Protein AF-A0A1G2YM37-F1 (afdb_monomer_lite)

Foldseek 3Di:
DDPDLVVVLVVVLVVVVVLCVVVVHQLLQKEKEKEADPVVVVVVCVVQVFPRKDKDKAQFPVSLVVSNVCSCVPRVHHYDDYPDPPDRGIMMMMMTGGDDPPPD

pLDDT: mean 76.23, std 13.86, range [38.41, 89.62]

Sequence (104 aa):
MTQNTSNDELQIIDTIKNYIQERGGDYSSWSIGICQDIPDIVSVLYNANNKHWVYYKIPSLNIAKKVLNQCVNQLGMNTNHSAPCQDEGPCNVYAYRRMDANTC

Radius of gyration: 13.54 Å; chains: 1; bounding box: 38×28×38 Å

Secondary structure (DSSP, 8-state):
---SHHHHHHHHHHHHHHHHHHTT--GGGEEEEEES-HHHHHHHHHHTT-S-EEEEEES-HHHHHHHHHHHHHHH-PEE--PPP--SSS-EEEEEEEPPPTT--

Structure (mmCIF, N/CA/C/O backbone):
data_AF-A0A1G2YM37-F1
#
_entry.id   AF-A0A1G2YM37-F1
#
loop_
_atom_site.group_PDB
_atom_site.id
_atom_site.type_symbol
_atom_site.label_atom_id
_atom_site.label_alt_id
_atom_site.label_comp_id
_atom_site.label_asym_id
_atom_site.label_entity_id
_atom_site.label_seq_id
_atom_site.pdbx_PDB_ins_code
_atom_site.Cartn_x
_atom_site.Cartn_y
_atom_site.Cartn_z
_atom_site.occupancy
_atom_site.B_iso_or_equiv
_atom_site.auth_seq_id
_atom_site.auth_comp_id
_atom_site.auth_asym_id
_atom_site.auth_atom_id
_atom_site.pdbx_PDB_model_num
ATOM 1 N N . MET A 1 1 ? -20.705 -1.119 21.003 1.00 39.56 1 MET A N 1
ATOM 2 C CA . MET A 1 1 ? -20.905 -1.212 19.541 1.00 39.56 1 MET A CA 1
ATOM 3 C C . MET A 1 1 ? -19.524 -1.352 18.924 1.00 39.56 1 MET A C 1
ATOM 5 O O . MET A 1 1 ? -18.797 -0.372 18.901 1.00 39.56 1 MET A O 1
ATOM 9 N N . THR A 1 2 ? -19.104 -2.562 18.549 1.00 44.19 2 THR A N 1
ATOM 10 C CA . THR A 1 2 ? -17.688 -2.831 18.224 1.00 44.19 2 THR A CA 1
ATOM 11 C C . THR A 1 2 ? -17.588 -3.888 17.122 1.00 44.19 2 THR A C 1
ATOM 13 O O . THR A 1 2 ? -17.107 -4.984 17.368 1.00 44.19 2 THR A O 1
ATOM 16 N N . GLN A 1 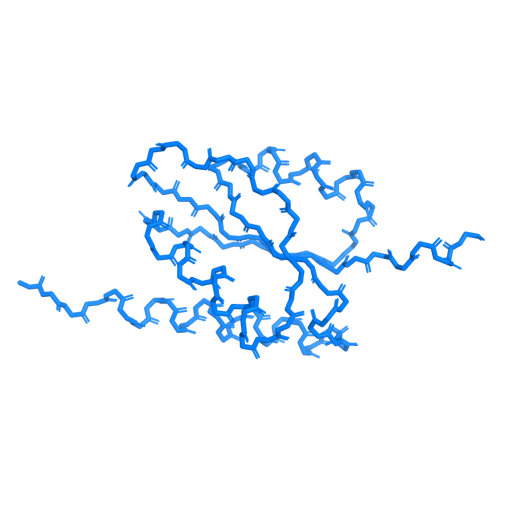3 ? -18.128 -3.615 15.926 1.00 41.94 3 GLN A N 1
ATOM 17 C CA . GLN A 1 3 ? -18.133 -4.611 14.834 1.00 41.94 3 GLN A CA 1
ATOM 18 C C . GLN A 1 3 ? -17.945 -4.084 13.395 1.00 41.94 3 GLN A C 1
ATOM 20 O O . GLN A 1 3 ? -18.117 -4.866 12.471 1.00 41.94 3 GLN A O 1
ATOM 25 N N . ASN A 1 4 ? -17.516 -2.836 13.156 1.00 51.72 4 ASN A N 1
ATOM 26 C CA . ASN A 1 4 ? -17.355 -2.350 11.766 1.00 51.72 4 ASN A CA 1
ATOM 27 C C . ASN A 1 4 ? -15.913 -2.200 11.257 1.00 51.72 4 ASN A C 1
ATOM 29 O O . ASN A 1 4 ? -15.716 -2.069 10.058 1.00 51.72 4 ASN A O 1
ATOM 33 N N . THR A 1 5 ? -14.887 -2.280 12.104 1.00 51.75 5 THR A N 1
ATOM 34 C CA . THR A 1 5 ? -13.505 -1.995 11.673 1.00 51.75 5 THR A CA 1
ATOM 35 C C . THR A 1 5 ? -12.838 -3.109 10.863 1.00 51.75 5 THR A C 1
ATOM 37 O O . THR A 1 5 ? -11.880 -2.838 10.146 1.00 51.75 5 THR A O 1
ATOM 40 N N . SER A 1 6 ? -13.321 -4.351 10.947 1.00 57.84 6 SER A N 1
ATOM 41 C CA . SER A 1 6 ? -12.726 -5.490 10.229 1.00 57.84 6 SER A CA 1
ATOM 42 C C . SER A 1 6 ? -13.097 -5.543 8.744 1.00 57.84 6 SER A C 1
ATOM 44 O O . SER A 1 6 ? -12.301 -6.023 7.942 1.00 57.84 6 SER A O 1
ATOM 46 N N . ASN A 1 7 ? -14.278 -5.043 8.367 1.00 67.81 7 ASN A N 1
ATOM 47 C CA . ASN A 1 7 ? -14.730 -5.076 6.974 1.00 67.81 7 ASN A CA 1
ATOM 48 C C . ASN A 1 7 ? -14.032 -4.012 6.126 1.00 67.81 7 ASN A C 1
ATOM 50 O O . ASN A 1 7 ? -13.621 -4.311 5.008 1.00 67.81 7 ASN A O 1
ATOM 54 N N . ASP A 1 8 ? -13.840 -2.811 6.675 1.00 70.31 8 ASP A N 1
ATOM 55 C CA . ASP A 1 8 ? -13.178 -1.712 5.966 1.00 70.31 8 ASP A CA 1
ATOM 56 C C . ASP A 1 8 ? -11.725 -2.073 5.612 1.00 70.31 8 ASP A C 1
ATOM 58 O O . ASP A 1 8 ? -11.259 -1.815 4.506 1.00 70.31 8 ASP A O 1
ATOM 62 N N . GLU A 1 9 ? -11.016 -2.735 6.532 1.00 77.50 9 GLU A N 1
ATOM 63 C CA . GLU A 1 9 ? -9.627 -3.163 6.337 1.00 77.50 9 GLU A CA 1
ATOM 64 C C . GLU A 1 9 ? -9.489 -4.177 5.191 1.00 77.50 9 GLU A C 1
ATOM 66 O O . GLU A 1 9 ? -8.661 -3.999 4.295 1.00 77.50 9 GLU A O 1
ATOM 71 N N . LEU A 1 10 ? -10.334 -5.214 5.189 1.00 80.25 10 LEU A N 1
ATOM 72 C CA . LEU A 1 10 ? -10.341 -6.246 4.151 1.00 80.25 10 LEU A CA 1
ATOM 73 C C . LEU A 1 10 ? -10.739 -5.673 2.788 1.00 80.25 10 LEU A C 1
ATOM 75 O O . LEU A 1 10 ? -10.099 -5.984 1.786 1.00 80.25 10 LEU A O 1
ATOM 79 N N . GLN A 1 11 ? -11.737 -4.785 2.750 1.00 83.50 11 GLN A N 1
ATOM 80 C CA . GLN A 1 11 ? -12.156 -4.123 1.515 1.00 83.50 11 GLN A CA 1
ATOM 81 C C . GLN A 1 11 ? -11.033 -3.284 0.901 1.00 83.50 11 GLN A C 1
ATOM 83 O O . GLN A 1 11 ? -10.837 -3.317 -0.315 1.00 83.50 11 GLN A O 1
ATOM 88 N N . ILE A 1 12 ? -10.263 -2.559 1.716 1.00 83.88 12 ILE A N 1
ATOM 89 C CA . ILE A 1 12 ? -9.128 -1.768 1.224 1.00 83.88 12 ILE A CA 1
ATOM 90 C C . ILE A 1 12 ? -8.051 -2.687 0.644 1.00 83.88 12 ILE A C 1
ATOM 92 O O . ILE A 1 12 ? -7.560 -2.432 -0.456 1.00 83.88 12 ILE A O 1
ATOM 96 N N . ILE A 1 13 ? -7.712 -3.770 1.345 1.00 86.50 13 ILE A N 1
ATOM 97 C CA . ILE A 1 13 ? -6.712 -4.740 0.882 1.00 86.50 13 ILE A CA 1
ATOM 98 C C . ILE A 1 13 ? -7.144 -5.380 -0.437 1.00 86.50 13 ILE A C 1
ATOM 100 O O . ILE A 1 13 ? -6.345 -5.440 -1.370 1.00 86.50 13 ILE A O 1
ATOM 104 N N . ASP A 1 14 ? -8.399 -5.812 -0.554 1.00 88.62 14 ASP A N 1
ATOM 105 C CA . ASP A 1 14 ? -8.903 -6.399 -1.796 1.00 88.62 14 ASP A CA 1
ATOM 106 C C . ASP A 1 14 ? -8.955 -5.380 -2.936 1.00 88.62 14 ASP A C 1
ATOM 108 O O . ASP A 1 14 ? -8.624 -5.717 -4.071 1.00 88.62 14 ASP A O 1
ATOM 112 N N . THR A 1 15 ? -9.262 -4.113 -2.650 1.00 86.81 15 THR A N 1
ATOM 113 C CA . THR A 1 15 ? -9.214 -3.065 -3.679 1.00 86.81 15 THR A CA 1
ATOM 114 C C . THR A 1 15 ? -7.778 -2.819 -4.157 1.00 86.81 15 THR A C 1
ATOM 116 O O . THR A 1 15 ? -7.547 -2.721 -5.363 1.00 86.81 15 THR A O 1
ATOM 119 N N . ILE A 1 16 ? -6.798 -2.788 -3.244 1.00 86.62 16 ILE A N 1
ATOM 120 C CA . ILE A 1 16 ? -5.370 -2.692 -3.590 1.00 86.62 16 ILE A CA 1
ATOM 121 C C . ILE A 1 16 ? -4.947 -3.900 -4.435 1.00 86.62 16 ILE A C 1
ATOM 123 O O . ILE A 1 16 ? -4.282 -3.730 -5.457 1.00 86.62 16 ILE A O 1
ATOM 127 N N . LYS A 1 17 ? -5.360 -5.113 -4.047 1.00 88.94 17 LYS A N 1
ATOM 128 C CA . LYS A 1 17 ? -5.055 -6.344 -4.787 1.00 88.94 17 LYS A CA 1
ATOM 129 C C . LYS A 1 17 ? -5.611 -6.303 -6.202 1.00 88.94 17 LYS A C 1
ATOM 131 O O . LYS A 1 17 ? -4.849 -6.493 -7.147 1.00 88.94 17 LYS A O 1
ATOM 136 N N . ASN A 1 18 ? -6.893 -5.980 -6.349 1.00 89.25 18 ASN A N 1
ATOM 137 C CA . ASN A 1 18 ? -7.541 -5.879 -7.653 1.00 89.25 18 ASN A CA 1
ATOM 138 C C . ASN A 1 18 ? -6.838 -4.839 -8.535 1.00 89.25 18 ASN A C 1
ATOM 140 O O . ASN A 1 18 ? -6.486 -5.142 -9.670 1.00 89.25 18 ASN A O 1
ATOM 144 N N . TYR A 1 19 ? -6.528 -3.657 -7.990 1.00 88.38 19 TYR A N 1
ATOM 145 C CA . TYR A 1 19 ? -5.824 -2.606 -8.728 1.00 88.38 19 TYR A CA 1
ATOM 146 C C . TYR A 1 19 ? -4.442 -3.049 -9.238 1.00 88.38 19 TYR A C 1
ATOM 148 O O . TYR A 1 19 ? -4.055 -2.737 -10.367 1.00 88.38 19 TYR A O 1
ATOM 156 N N . ILE A 1 20 ? -3.682 -3.775 -8.413 1.00 86.88 20 ILE A N 1
ATOM 157 C CA . ILE A 1 20 ? -2.360 -4.299 -8.781 1.00 86.88 20 ILE A CA 1
ATOM 158 C C . ILE A 1 20 ? -2.482 -5.382 -9.860 1.00 86.88 20 ILE A C 1
ATOM 160 O O . ILE A 1 20 ? -1.744 -5.355 -10.850 1.00 86.88 20 ILE A O 1
ATOM 164 N N . GLN A 1 21 ? -3.433 -6.302 -9.691 1.00 86.50 21 GLN A N 1
ATOM 165 C CA . GLN A 1 21 ? -3.668 -7.414 -10.611 1.00 86.50 21 GLN A CA 1
ATOM 166 C C . GLN A 1 21 ? -4.155 -6.941 -11.985 1.00 86.50 21 GLN A C 1
ATOM 168 O O . GLN A 1 21 ? -3.621 -7.384 -13.002 1.00 86.50 21 GLN A O 1
ATOM 173 N N . GLU A 1 22 ? -5.087 -5.985 -12.038 1.00 86.62 22 GLU A N 1
ATOM 174 C CA . GLU A 1 22 ? -5.567 -5.372 -13.288 1.00 86.62 22 GLU A CA 1
ATOM 175 C C . GLU A 1 22 ? -4.444 -4.702 -14.089 1.00 86.62 22 GLU A C 1
ATOM 177 O O . GLU A 1 22 ? -4.522 -4.580 -15.311 1.00 86.62 22 GLU A O 1
ATOM 182 N N . ARG A 1 23 ? -3.370 -4.280 -13.414 1.00 82.56 23 ARG A N 1
ATOM 183 C CA . ARG A 1 23 ? -2.213 -3.619 -14.032 1.00 82.56 23 ARG A CA 1
ATOM 184 C C . ARG A 1 23 ? -1.033 -4.558 -14.284 1.00 82.56 23 ARG A C 1
ATOM 186 O O . ARG A 1 23 ? 0.072 -4.084 -14.565 1.00 82.56 23 ARG A O 1
ATOM 193 N N . GLY A 1 24 ? -1.266 -5.871 -14.207 1.00 69.00 24 GLY A N 1
ATOM 194 C CA . GLY A 1 24 ? -0.292 -6.905 -14.559 1.00 69.00 24 GLY A CA 1
ATOM 195 C C . GLY A 1 24 ? 0.983 -6.847 -13.718 1.00 69.00 24 GLY A C 1
ATOM 196 O O . GLY A 1 24 ? 2.075 -7.067 -14.239 1.00 69.00 24 GLY A O 1
ATOM 197 N N . GLY A 1 25 ? 0.868 -6.450 -12.449 1.00 69.31 25 GLY A N 1
ATOM 198 C CA . GLY A 1 25 ? 2.008 -6.324 -11.549 1.00 69.31 25 GLY A CA 1
ATOM 199 C C . GLY A 1 25 ? 2.145 -7.516 -10.610 1.00 69.31 25 GLY A C 1
ATOM 200 O O . GLY A 1 25 ? 1.172 -7.914 -9.978 1.00 69.31 25 GLY A O 1
ATOM 201 N N . ASP A 1 26 ? 3.366 -8.027 -10.464 1.00 85.56 26 ASP A N 1
ATOM 202 C CA . ASP A 1 26 ? 3.736 -8.816 -9.289 1.00 85.56 26 ASP A CA 1
ATOM 203 C C . ASP A 1 26 ? 3.772 -7.884 -8.071 1.00 85.56 26 ASP A C 1
ATOM 205 O O . ASP A 1 26 ? 4.355 -6.803 -8.152 1.00 85.56 26 ASP A O 1
ATOM 209 N N . TYR A 1 27 ? 3.166 -8.281 -6.951 1.00 86.38 27 TYR A N 1
ATOM 210 C CA . TYR A 1 27 ? 3.132 -7.500 -5.712 1.00 86.38 27 TYR A CA 1
ATOM 211 C C . TYR A 1 27 ? 4.535 -7.088 -5.242 1.00 86.38 27 TYR A C 1
ATOM 213 O O . TYR A 1 27 ? 4.704 -5.994 -4.701 1.00 86.38 27 TYR A O 1
ATOM 221 N N . SER A 1 28 ? 5.553 -7.908 -5.519 1.00 86.38 28 SER A N 1
ATOM 222 C CA . SER A 1 28 ? 6.953 -7.607 -5.199 1.00 86.38 28 SER A CA 1
ATOM 223 C C . SER A 1 28 ? 7.486 -6.358 -5.923 1.00 86.38 28 SER A C 1
ATOM 225 O O . SER A 1 28 ? 8.336 -5.637 -5.393 1.00 86.38 28 SER A O 1
ATOM 227 N N . SER A 1 29 ? 6.950 -6.027 -7.101 1.00 86.06 29 SER A N 1
ATOM 228 C CA . SER A 1 29 ? 7.290 -4.820 -7.865 1.00 86.06 29 SER A CA 1
ATOM 229 C C . SER A 1 29 ? 6.587 -3.565 -7.343 1.00 86.06 29 SER A C 1
ATOM 231 O O . SER A 1 29 ? 6.809 -2.476 -7.871 1.00 86.06 29 SER A O 1
ATOM 233 N N . TRP A 1 30 ? 5.744 -3.678 -6.316 1.00 87.38 30 TRP A N 1
ATOM 234 C CA . TRP A 1 30 ? 5.016 -2.551 -5.748 1.00 87.38 30 TRP A CA 1
ATOM 235 C C . TRP A 1 30 ? 5.566 -2.145 -4.392 1.00 87.38 30 TRP A C 1
ATOM 237 O O . TRP A 1 30 ? 6.049 -2.958 -3.598 1.00 87.38 30 TRP A O 1
ATOM 247 N N . SER A 1 31 ? 5.451 -0.850 -4.135 1.00 87.06 31 SER A N 1
ATOM 248 C CA . SER A 1 31 ? 5.647 -0.265 -2.827 1.00 87.06 31 SER A CA 1
ATOM 249 C C . SER A 1 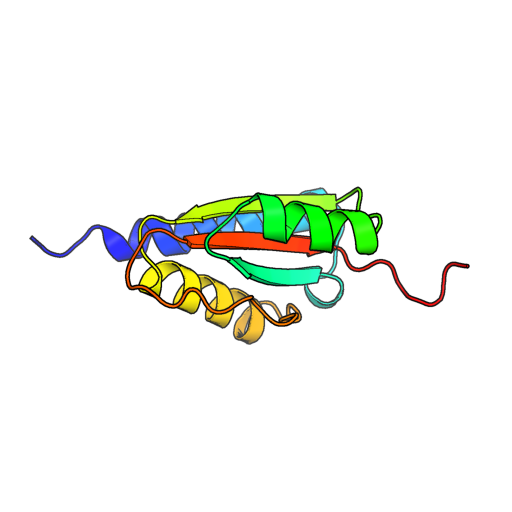31 ? 4.324 0.172 -2.230 1.00 87.06 31 SER A C 1
ATOM 251 O O . SER A 1 31 ? 3.434 0.628 -2.947 1.00 87.06 31 SER A O 1
ATOM 253 N N . ILE A 1 32 ? 4.216 0.051 -0.913 1.00 87.50 32 ILE A N 1
ATOM 254 C CA . ILE A 1 32 ? 3.092 0.531 -0.119 1.00 87.50 32 ILE A CA 1
ATOM 255 C C . ILE A 1 32 ? 3.604 1.407 1.023 1.00 87.50 32 ILE A C 1
ATOM 257 O O . ILE A 1 32 ? 4.685 1.171 1.564 1.00 87.50 32 ILE A O 1
ATOM 261 N N . GLY A 1 33 ? 2.833 2.427 1.379 1.00 88.12 33 GLY A N 1
ATOM 262 C CA . GLY A 1 33 ? 3.131 3.318 2.487 1.00 88.12 33 GLY A CA 1
ATOM 263 C C . GLY A 1 33 ? 1.869 3.906 3.103 1.00 88.12 33 GLY A C 1
ATOM 264 O O . GLY A 1 33 ? 0.765 3.777 2.570 1.00 88.12 33 GLY A O 1
ATOM 265 N N . ILE A 1 34 ? 2.058 4.562 4.245 1.00 87.31 34 ILE A N 1
ATOM 266 C CA . ILE A 1 34 ? 1.045 5.381 4.911 1.00 87.31 34 ILE A CA 1
ATOM 267 C C . ILE A 1 34 ? 1.503 6.839 4.948 1.00 87.31 34 ILE A C 1
ATOM 269 O O . ILE A 1 34 ? 2.703 7.103 5.027 1.00 87.31 34 ILE A O 1
ATOM 273 N N . CYS A 1 35 ? 0.572 7.781 4.884 1.00 83.50 35 CYS A N 1
ATOM 274 C CA . CYS A 1 35 ? 0.855 9.200 5.098 1.00 83.50 35 CYS A CA 1
ATOM 275 C C . CYS A 1 35 ? -0.362 9.913 5.689 1.00 83.50 35 CYS A C 1
ATOM 277 O O . CYS A 1 35 ? -1.489 9.438 5.562 1.00 83.50 35 CYS A O 1
ATOM 279 N N . GLN A 1 36 ? -0.155 11.077 6.292 1.00 81.12 36 GLN A N 1
ATOM 280 C CA . GLN A 1 36 ? -1.255 11.917 6.765 1.00 81.12 36 GLN A CA 1
ATOM 281 C C . GLN A 1 36 ? -1.779 12.815 5.634 1.00 81.12 36 GLN A C 1
ATOM 283 O O . GLN A 1 36 ? -2.987 12.900 5.412 1.00 81.12 36 GLN A O 1
ATOM 288 N N . ASP A 1 37 ? -0.862 13.363 4.833 1.00 78.62 37 ASP A N 1
ATOM 289 C CA . ASP A 1 37 ? -1.157 14.365 3.816 1.00 78.62 37 ASP A CA 1
ATOM 290 C C . ASP A 1 37 ? -0.917 13.858 2.384 1.00 78.62 37 ASP A C 1
ATOM 292 O O . ASP A 1 37 ? 0.063 13.179 2.072 1.00 78.62 37 ASP A O 1
ATOM 296 N N . ILE A 1 38 ? -1.842 14.194 1.477 1.00 72.31 38 ILE A N 1
ATOM 297 C CA . ILE A 1 38 ? -1.749 13.856 0.045 1.00 72.31 38 ILE A CA 1
ATOM 298 C C . ILE A 1 38 ? -0.571 14.563 -0.655 1.00 72.31 38 ILE A C 1
ATOM 300 O O . ILE A 1 38 ? 0.080 13.909 -1.470 1.00 72.31 38 ILE A O 1
ATOM 304 N N . PRO A 1 39 ? -0.254 15.846 -0.376 1.00 74.38 39 PRO A N 1
ATOM 305 C CA . PRO A 1 39 ? 0.923 16.508 -0.945 1.00 74.38 39 PRO A CA 1
ATOM 306 C C . PRO A 1 39 ? 2.234 15.731 -0.764 1.00 74.38 39 PRO A C 1
ATOM 308 O O . PRO A 1 39 ? 3.027 15.650 -1.705 1.00 74.38 39 PRO A O 1
ATOM 311 N N . ASP A 1 40 ? 2.421 15.082 0.388 1.00 70.25 40 ASP A N 1
ATOM 312 C CA . ASP A 1 40 ? 3.595 14.243 0.647 1.00 70.25 40 ASP A CA 1
ATOM 313 C C . ASP A 1 40 ? 3.654 13.066 -0.329 1.00 70.25 40 ASP A C 1
ATOM 315 O O . ASP A 1 40 ? 4.701 12.800 -0.922 1.00 70.25 40 ASP A O 1
ATOM 319 N N . ILE A 1 41 ? 2.513 12.417 -0.588 1.00 73.19 41 ILE A N 1
ATOM 320 C CA . ILE A 1 41 ? 2.407 11.349 -1.591 1.00 73.19 41 ILE A CA 1
ATOM 321 C C . ILE A 1 41 ? 2.780 11.884 -2.971 1.00 73.19 41 ILE A C 1
ATOM 323 O O . ILE A 1 41 ? 3.547 11.247 -3.685 1.00 73.19 41 ILE A O 1
ATOM 327 N N . VAL A 1 42 ? 2.255 13.048 -3.360 1.00 70.94 42 VAL A N 1
ATOM 328 C CA . VAL A 1 42 ? 2.516 13.626 -4.686 1.00 70.94 42 VAL A CA 1
ATOM 329 C C . VAL A 1 42 ? 4.012 13.842 -4.892 1.00 70.94 42 VAL A C 1
ATOM 331 O O . VAL A 1 42 ? 4.515 13.506 -5.959 1.00 70.94 42 VAL A O 1
ATOM 334 N N . SER A 1 43 ? 4.739 14.314 -3.876 1.00 69.50 43 SER A N 1
ATOM 335 C CA . SER A 1 43 ? 6.198 14.462 -3.956 1.00 69.50 43 SER A CA 1
ATOM 336 C C . SER A 1 43 ? 6.918 13.122 -4.172 1.00 69.50 43 SER A C 1
ATOM 338 O O . SER A 1 43 ? 7.787 13.016 -5.040 1.00 69.50 43 SER A O 1
ATOM 340 N N . VAL A 1 44 ? 6.503 12.070 -3.454 1.00 69.00 44 VAL A N 1
ATOM 341 C CA . VAL A 1 44 ? 7.052 10.711 -3.585 1.00 69.00 44 VAL A CA 1
ATOM 342 C C . VAL A 1 44 ? 6.771 10.151 -4.978 1.00 69.00 44 VAL A C 1
ATOM 344 O O . VAL A 1 44 ? 7.658 9.596 -5.621 1.00 69.00 44 VAL A O 1
ATOM 347 N N . LEU A 1 45 ? 5.549 10.328 -5.474 1.00 72.81 45 LEU A N 1
ATOM 348 C CA . LEU A 1 45 ? 5.121 9.828 -6.777 1.00 72.81 45 LEU A CA 1
ATOM 349 C C . LEU A 1 45 ? 5.747 10.581 -7.945 1.00 72.81 45 LEU A C 1
ATOM 351 O O . LEU A 1 45 ? 6.085 9.956 -8.950 1.00 72.81 45 LEU A O 1
ATOM 355 N N . TYR A 1 46 ? 5.898 11.900 -7.813 1.00 70.00 46 TYR A N 1
ATOM 356 C CA . TYR A 1 46 ? 6.540 12.747 -8.811 1.00 70.00 46 TYR A CA 1
ATOM 357 C C . TYR A 1 46 ? 8.012 12.364 -8.964 1.00 70.00 46 TYR A C 1
ATOM 359 O O . TYR A 1 46 ? 8.467 12.118 -10.079 1.00 70.00 46 TYR A O 1
ATOM 367 N N . ASN A 1 47 ? 8.724 12.195 -7.845 1.00 64.56 47 ASN A N 1
ATOM 368 C CA . ASN A 1 47 ? 10.106 11.710 -7.846 1.00 64.56 47 ASN A CA 1
ATOM 369 C C . ASN A 1 47 ? 10.226 10.296 -8.414 1.00 64.56 47 ASN A C 1
ATOM 371 O O . ASN A 1 47 ? 11.213 9.967 -9.065 1.00 64.56 47 ASN A O 1
ATOM 375 N N . ALA A 1 48 ? 9.214 9.464 -8.191 1.00 61.94 48 ALA A N 1
ATOM 376 C CA . ALA A 1 48 ? 9.202 8.111 -8.706 1.00 61.94 48 ALA A CA 1
ATOM 377 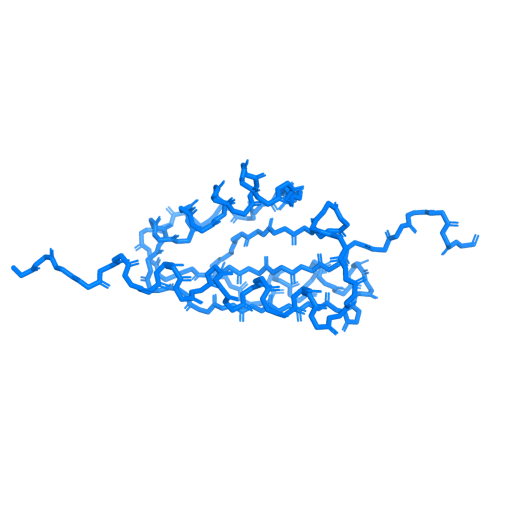C C . ALA A 1 48 ? 8.704 8.015 -10.162 1.00 61.94 48 ALA A C 1
ATOM 379 O O . ALA A 1 48 ? 8.678 6.915 -10.699 1.00 61.94 48 ALA A O 1
ATOM 380 N N . ASN A 1 49 ? 8.314 9.134 -10.802 1.00 66.56 49 ASN A N 1
ATOM 381 C CA . ASN A 1 49 ? 7.786 9.218 -12.174 1.00 66.56 49 ASN A CA 1
ATOM 382 C C . ASN A 1 49 ? 6.741 8.119 -12.488 1.00 66.56 49 ASN A C 1
ATOM 384 O O . ASN A 1 49 ? 6.671 7.548 -13.579 1.00 66.56 49 ASN A O 1
ATOM 388 N N . ASN A 1 50 ? 5.923 7.790 -11.485 1.00 66.12 50 ASN A N 1
ATOM 389 C CA . ASN A 1 50 ? 5.076 6.606 -11.515 1.00 66.12 50 ASN A CA 1
ATOM 390 C C . ASN A 1 50 ? 3.703 6.909 -12.110 1.00 66.12 50 ASN A C 1
ATOM 392 O O . ASN A 1 50 ? 2.862 7.558 -11.493 1.00 66.12 50 ASN A O 1
ATOM 396 N N . LYS A 1 51 ? 3.421 6.332 -13.282 1.00 71.62 51 LYS A N 1
ATOM 397 C CA . LYS A 1 51 ? 2.080 6.347 -13.901 1.00 71.62 51 LYS A CA 1
ATOM 398 C C . LYS A 1 51 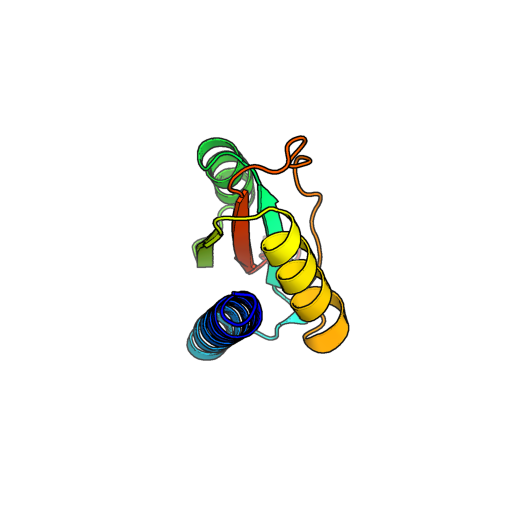? 1.093 5.378 -13.232 1.00 71.62 51 LYS A C 1
ATOM 400 O O . LYS A 1 51 ? -0.105 5.405 -13.520 1.00 71.62 51 LYS A O 1
ATOM 405 N N . HIS A 1 52 ? 1.580 4.513 -12.340 1.00 82.00 52 HIS A N 1
ATOM 406 C CA . HIS A 1 52 ? 0.780 3.491 -11.670 1.00 82.00 52 HIS A CA 1
ATOM 407 C C . HIS A 1 52 ? 0.845 3.645 -10.156 1.00 82.00 52 HIS A C 1
ATOM 409 O O . HIS A 1 52 ? 1.748 3.127 -9.502 1.00 82.00 52 HIS A O 1
ATOM 415 N N . TRP A 1 53 ? -0.143 4.348 -9.614 1.00 84.88 53 TRP A N 1
ATOM 416 C CA . TRP A 1 53 ? -0.302 4.543 -8.183 1.00 84.88 53 TRP A CA 1
ATOM 417 C C . TRP A 1 53 ? -1.773 4.642 -7.802 1.00 84.88 53 TRP A C 1
ATOM 419 O O . TRP A 1 53 ? -2.623 4.955 -8.636 1.00 84.88 53 TRP A O 1
ATOM 429 N N . VAL A 1 54 ? -2.071 4.357 -6.546 1.00 85.50 54 VAL A N 1
ATOM 430 C CA . VAL A 1 54 ? -3.402 4.484 -5.963 1.00 85.50 54 VAL A CA 1
ATOM 431 C C . VAL A 1 54 ? -3.266 4.930 -4.515 1.00 85.50 54 VAL A C 1
ATOM 433 O O . VAL A 1 54 ? -2.253 4.654 -3.872 1.00 85.50 54 VAL A O 1
ATOM 436 N N . TYR A 1 55 ? -4.274 5.630 -4.007 1.00 86.50 55 TYR A N 1
ATOM 437 C CA . TYR A 1 55 ? -4.356 5.988 -2.600 1.00 86.50 55 TYR A CA 1
ATOM 438 C C . TYR A 1 55 ? -5.780 5.813 -2.080 1.00 86.50 55 TYR A C 1
ATOM 440 O O . TYR A 1 55 ? -6.750 5.961 -2.822 1.00 86.50 55 TYR A O 1
ATOM 448 N N . TYR A 1 56 ? -5.883 5.526 -0.788 1.00 86.44 56 TYR A N 1
ATOM 449 C CA . TYR A 1 56 ? -7.131 5.324 -0.073 1.00 86.44 56 TYR A CA 1
ATOM 450 C C . TYR A 1 56 ? -7.092 6.100 1.230 1.00 86.44 56 TYR A C 1
ATOM 452 O O . TYR A 1 56 ? -6.150 5.963 2.010 1.00 86.44 56 TYR A O 1
ATOM 460 N N . LYS A 1 57 ? -8.133 6.898 1.469 1.00 85.38 57 LYS A N 1
ATOM 461 C CA . LYS A 1 57 ? -8.339 7.584 2.745 1.00 85.38 57 LYS A CA 1
ATOM 462 C C . LYS A 1 57 ? -8.822 6.571 3.773 1.00 85.38 57 LYS A C 1
ATOM 464 O O . LYS A 1 57 ? -9.832 5.910 3.551 1.00 85.38 57 LYS A O 1
ATOM 469 N N . ILE A 1 58 ? -8.124 6.477 4.895 1.00 84.44 58 ILE A N 1
ATOM 470 C CA . ILE A 1 58 ? -8.453 5.584 6.000 1.00 84.44 58 ILE A CA 1
ATOM 471 C C . ILE A 1 58 ? -8.752 6.437 7.236 1.00 84.44 58 ILE A C 1
ATOM 473 O O . ILE A 1 58 ? -7.948 7.287 7.618 1.00 84.44 58 ILE A O 1
ATOM 477 N N . PRO A 1 59 ? -9.893 6.222 7.907 1.00 80.62 59 PRO A N 1
ATOM 478 C CA . PRO A 1 59 ? -10.313 7.063 9.026 1.00 80.62 59 PRO A CA 1
ATOM 479 C C . PRO A 1 59 ? -9.464 6.874 10.293 1.00 80.62 59 PRO A C 1
ATOM 481 O O . PRO A 1 59 ? -9.614 7.641 11.237 1.00 80.62 59 PRO A O 1
ATOM 484 N N . SER A 1 60 ? -8.598 5.857 10.340 1.00 83.50 60 SER A N 1
ATOM 485 C CA . SER A 1 60 ? -7.785 5.529 11.509 1.00 83.50 60 SER A CA 1
ATOM 486 C C . SER A 1 60 ? -6.396 5.032 11.120 1.00 83.50 60 SER A C 1
ATOM 488 O O . SER A 1 60 ? -6.256 4.079 10.344 1.00 83.50 60 SER A O 1
ATOM 490 N N . LEU A 1 61 ? -5.371 5.600 11.759 1.00 83.94 61 LEU A N 1
ATOM 491 C CA . LEU A 1 61 ? -3.990 5.125 11.685 1.00 83.94 61 LEU A CA 1
ATOM 492 C C . LEU A 1 61 ? -3.851 3.629 12.017 1.00 83.94 61 LEU A C 1
ATOM 494 O O . LEU A 1 61 ? -3.058 2.925 11.392 1.00 83.94 61 LEU A O 1
ATOM 498 N N . ASN A 1 62 ? -4.630 3.111 12.970 1.00 85.44 62 ASN A N 1
ATOM 499 C CA . ASN A 1 62 ? -4.557 1.697 13.339 1.00 85.44 62 ASN A CA 1
ATOM 500 C C . ASN A 1 62 ? -4.977 0.782 12.185 1.00 85.44 62 ASN A C 1
ATOM 502 O O . ASN A 1 62 ? -4.319 -0.227 11.946 1.00 85.44 62 ASN A O 1
ATOM 506 N N . ILE A 1 63 ? -6.023 1.145 11.439 1.00 85.31 63 ILE A N 1
ATOM 507 C CA . ILE A 1 63 ? -6.442 0.390 10.250 1.00 85.31 63 ILE A CA 1
ATOM 508 C C . ILE A 1 63 ? -5.359 0.498 9.171 1.00 85.31 63 ILE A C 1
ATOM 510 O O . ILE A 1 63 ? -4.941 -0.517 8.623 1.00 85.31 63 ILE A O 1
ATOM 514 N N . ALA A 1 64 ? -4.825 1.700 8.932 1.00 86.44 64 ALA A N 1
ATOM 515 C CA . ALA A 1 64 ? -3.774 1.919 7.938 1.00 86.44 64 ALA A CA 1
ATOM 516 C C . ALA A 1 64 ? -2.511 1.082 8.209 1.00 86.44 64 ALA A C 1
ATOM 518 O O . ALA A 1 64 ? -1.972 0.459 7.294 1.00 86.44 64 ALA A O 1
ATOM 519 N N . LYS A 1 65 ? -2.072 0.997 9.473 1.00 86.50 65 LYS A N 1
ATOM 520 C CA . LYS A 1 65 ? -0.937 0.154 9.888 1.00 86.50 65 LYS A CA 1
ATOM 521 C C . LYS A 1 65 ? -1.194 -1.328 9.644 1.00 86.50 65 LYS A C 1
ATOM 523 O O . LYS A 1 65 ? -0.277 -2.048 9.253 1.00 86.50 65 LYS A O 1
ATOM 528 N N . LYS A 1 66 ? -2.419 -1.802 9.878 1.00 87.94 66 LYS A N 1
ATOM 529 C CA . LYS A 1 66 ? -2.737 -3.205 9.627 1.00 87.94 66 LYS A CA 1
ATOM 530 C C . LYS A 1 66 ? -2.798 -3.519 8.134 1.00 87.94 66 LYS A C 1
ATOM 532 O O . LYS A 1 66 ? -2.185 -4.502 7.733 1.00 87.94 66 LYS A O 1
ATOM 537 N N . VAL A 1 67 ? -3.410 -2.655 7.316 1.00 88.25 67 VAL A N 1
ATOM 538 C CA . VAL A 1 67 ? -3.371 -2.772 5.844 1.00 88.25 67 VAL A CA 1
ATOM 539 C C . VAL A 1 67 ? -1.924 -2.843 5.356 1.00 88.25 67 VAL A C 1
ATOM 541 O O . VAL A 1 67 ? -1.568 -3.771 4.633 1.00 88.25 67 VAL A O 1
ATOM 544 N N . LEU A 1 68 ? -1.068 -1.923 5.816 1.00 89.00 68 LEU A N 1
ATOM 545 C CA . LEU A 1 68 ? 0.358 -1.911 5.487 1.00 89.00 68 LEU A CA 1
ATOM 546 C C . LEU A 1 68 ? 1.026 -3.251 5.829 1.00 89.00 68 LEU A C 1
ATOM 548 O O . LEU A 1 68 ? 1.661 -3.865 4.974 1.00 89.00 68 LEU A O 1
ATOM 552 N N . ASN A 1 69 ? 0.846 -3.726 7.064 1.00 88.62 69 ASN A N 1
ATOM 553 C CA . ASN A 1 69 ? 1.424 -4.986 7.522 1.00 88.62 69 ASN A CA 1
ATOM 554 C C . ASN A 1 69 ? 0.916 -6.193 6.729 1.00 88.62 69 ASN A C 1
ATOM 556 O O . ASN A 1 69 ? 1.702 -7.092 6.442 1.00 88.62 69 ASN A O 1
ATOM 560 N N . GLN A 1 70 ? -0.369 -6.241 6.374 1.00 89.38 70 GLN A N 1
ATOM 561 C CA . GLN A 1 70 ? -0.912 -7.338 5.574 1.00 89.38 70 GLN A CA 1
ATOM 562 C C . GLN A 1 70 ? -0.333 -7.325 4.156 1.00 89.38 70 GLN A C 1
ATOM 564 O O . GLN A 1 70 ? 0.140 -8.352 3.680 1.00 89.38 70 GLN A O 1
ATOM 569 N N . CYS A 1 71 ? -0.275 -6.166 3.505 1.00 88.00 71 CYS A N 1
ATOM 570 C CA . CYS A 1 71 ? 0.313 -6.040 2.174 1.00 88.00 71 CYS A CA 1
ATOM 571 C C . CYS A 1 71 ? 1.806 -6.409 2.144 1.00 88.00 71 CYS A C 1
ATOM 573 O O . CYS A 1 71 ? 2.257 -7.081 1.219 1.00 88.00 71 CYS A O 1
ATOM 575 N N . VAL A 1 72 ? 2.578 -6.027 3.162 1.00 89.62 72 VAL A N 1
ATOM 576 C CA . VAL A 1 72 ? 4.002 -6.386 3.246 1.00 89.62 72 VAL A CA 1
ATOM 577 C C . VAL A 1 72 ? 4.179 -7.875 3.548 1.00 89.62 72 VAL A C 1
ATOM 579 O O . VAL A 1 72 ? 4.859 -8.575 2.805 1.00 89.62 72 VAL A O 1
ATOM 582 N N . ASN A 1 73 ? 3.540 -8.384 4.605 1.00 88.38 73 ASN A N 1
ATOM 583 C CA . ASN A 1 73 ? 3.806 -9.740 5.093 1.00 88.38 73 ASN A CA 1
ATOM 584 C C . ASN A 1 73 ? 3.089 -10.836 4.294 1.00 88.38 73 ASN A C 1
ATOM 586 O O . ASN A 1 73 ? 3.598 -11.950 4.221 1.00 88.38 73 ASN A O 1
ATOM 590 N N . GLN A 1 74 ? 1.908 -10.556 3.735 1.00 88.12 74 GLN A N 1
ATOM 591 C CA . GLN A 1 74 ? 1.118 -11.554 3.002 1.00 88.12 74 GLN A CA 1
ATOM 592 C C . GLN A 1 74 ? 1.269 -11.432 1.487 1.00 88.12 74 GLN A C 1
ATOM 594 O O . GLN A 1 74 ? 1.284 -12.452 0.805 1.00 88.12 74 GLN A O 1
ATOM 599 N N . LEU A 1 75 ? 1.366 -10.208 0.954 1.00 86.19 75 LEU A N 1
ATOM 600 C CA . LEU A 1 75 ? 1.491 -9.992 -0.493 1.00 86.19 75 LEU A CA 1
ATOM 601 C C . LEU A 1 75 ? 2.949 -9.808 -0.940 1.00 86.19 75 LEU A C 1
ATOM 603 O O . LEU A 1 75 ? 3.220 -9.881 -2.130 1.00 86.19 75 LEU A O 1
ATOM 607 N N . GLY A 1 76 ? 3.895 -9.583 -0.021 1.00 88.38 76 GLY A N 1
ATOM 608 C CA . GLY A 1 76 ? 5.308 -9.391 -0.364 1.00 88.38 76 GLY A CA 1
ATOM 609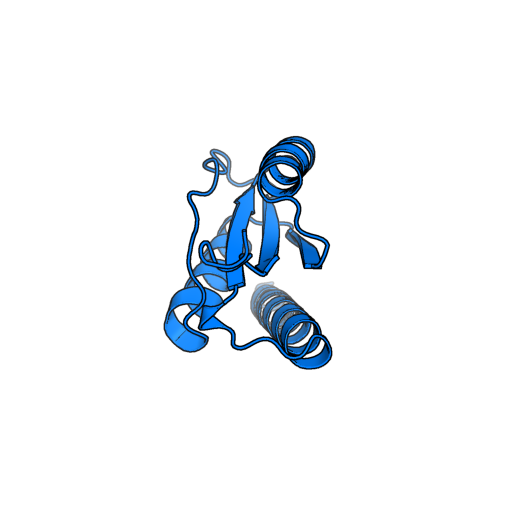 C C . GLY A 1 76 ? 5.623 -8.017 -0.965 1.00 88.38 76 GLY A C 1
ATOM 610 O O . GLY A 1 76 ? 6.645 -7.854 -1.634 1.00 88.38 76 GLY A O 1
ATOM 611 N N . MET A 1 77 ? 4.755 -7.023 -0.751 1.00 89.06 77 MET A N 1
ATOM 612 C CA . MET A 1 77 ? 5.008 -5.648 -1.187 1.00 89.06 77 MET A CA 1
ATOM 613 C C . MET A 1 77 ? 6.153 -5.020 -0.389 1.00 89.06 77 MET A C 1
ATOM 615 O O . MET A 1 77 ? 6.368 -5.326 0.784 1.00 89.06 77 MET A O 1
ATOM 619 N N . ASN A 1 78 ? 6.865 -4.077 -1.001 1.00 87.50 78 ASN A N 1
ATOM 620 C CA . ASN A 1 78 ? 7.920 -3.345 -0.309 1.00 87.50 78 ASN A CA 1
ATOM 621 C C . ASN A 1 78 ? 7.338 -2.162 0.466 1.00 87.50 78 ASN A C 1
ATOM 623 O O . ASN A 1 78 ? 6.548 -1.390 -0.069 1.00 87.50 78 ASN A O 1
ATOM 627 N N . THR A 1 79 ? 7.771 -1.957 1.704 1.00 82.69 79 THR A N 1
ATOM 628 C CA . THR A 1 79 ? 7.479 -0.705 2.406 1.00 82.69 79 THR A CA 1
ATOM 629 C C . THR A 1 79 ? 8.565 0.307 2.076 1.00 82.69 79 THR A C 1
ATOM 631 O O . THR A 1 79 ? 9.749 0.037 2.278 1.00 82.69 79 THR A O 1
ATOM 634 N N . ASN A 1 80 ? 8.181 1.448 1.507 1.00 65.75 80 ASN A N 1
ATOM 635 C CA . ASN A 1 80 ? 9.092 2.579 1.375 1.00 65.75 80 ASN A CA 1
ATOM 636 C C . ASN A 1 80 ? 8.678 3.595 2.433 1.00 65.75 80 ASN A C 1
ATOM 638 O O . ASN A 1 80 ? 7.499 3.929 2.519 1.00 65.75 80 ASN A O 1
ATOM 642 N N . HIS A 1 81 ? 9.644 3.995 3.261 1.00 54.41 81 HIS A N 1
ATOM 643 C CA . HIS A 1 81 ? 9.482 4.826 4.453 1.00 54.41 81 HIS A CA 1
ATOM 644 C C . HIS A 1 81 ? 8.270 5.767 4.384 1.00 54.41 81 HIS A C 1
ATOM 646 O O . HIS A 1 81 ? 8.248 6.753 3.650 1.00 54.41 81 HIS A O 1
ATOM 652 N N . SER A 1 82 ? 7.254 5.442 5.174 1.00 52.78 82 SER A N 1
ATOM 653 C CA . SER A 1 82 ? 6.117 6.306 5.446 1.00 52.78 82 SER A CA 1
ATOM 654 C C . SER A 1 82 ? 6.577 7.485 6.293 1.00 52.78 82 SER A C 1
ATOM 656 O O . SER A 1 82 ? 7.161 7.272 7.359 1.00 52.78 82 SER A O 1
ATOM 658 N N . ALA A 1 83 ? 6.283 8.714 5.859 1.00 51.69 83 ALA 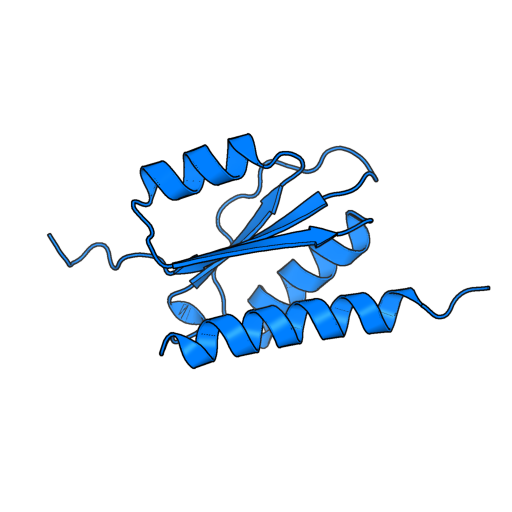A N 1
ATOM 659 C CA . ALA A 1 83 ? 6.242 9.838 6.786 1.00 51.69 83 ALA A CA 1
ATOM 660 C C . ALA A 1 83 ? 5.352 9.401 7.963 1.00 51.69 83 ALA A C 1
ATOM 662 O O . ALA A 1 83 ? 4.252 8.889 7.721 1.00 51.69 83 ALA A O 1
ATOM 663 N N . PRO A 1 84 ? 5.837 9.461 9.214 1.00 54.78 84 PRO A N 1
ATOM 664 C CA . PRO A 1 84 ? 5.073 8.937 10.326 1.00 54.78 84 PRO A CA 1
ATOM 665 C C . PRO A 1 84 ? 3.767 9.723 10.393 1.00 54.78 84 PRO A C 1
ATOM 667 O O . PRO A 1 84 ? 3.786 10.929 10.608 1.00 54.78 84 PRO A O 1
ATOM 670 N N . CYS A 1 85 ? 2.635 9.045 10.215 1.00 64.50 85 CYS A N 1
ATOM 671 C CA . CYS A 1 85 ? 1.394 9.533 10.791 1.00 64.50 85 CYS A CA 1
ATOM 672 C C . CYS A 1 85 ? 1.643 9.625 12.301 1.00 64.50 85 CYS A C 1
ATOM 674 O O . CYS A 1 85 ? 1.756 8.587 12.962 1.00 64.50 85 CYS A O 1
ATOM 676 N N . GLN A 1 86 ? 1.856 10.840 12.807 1.00 64.19 86 GLN A N 1
ATOM 677 C CA . GLN A 1 86 ? 2.243 11.059 14.203 1.00 64.19 86 GLN A CA 1
ATOM 678 C C . GLN A 1 86 ? 1.031 11.007 15.141 1.00 64.19 86 GLN A C 1
ATOM 680 O O . GLN A 1 86 ? 1.190 10.651 16.305 1.00 64.19 86 GLN A O 1
ATOM 685 N N . ASP A 1 87 ? -0.171 11.248 14.610 1.00 62.50 87 ASP A N 1
ATOM 686 C CA . ASP A 1 87 ? -1.411 11.314 15.381 1.00 62.50 87 ASP A CA 1
ATOM 687 C C . ASP A 1 87 ? -2.357 10.136 15.099 1.00 62.50 87 ASP A C 1
ATOM 689 O O . ASP A 1 87 ? -2.358 9.551 14.014 1.00 62.50 87 ASP A O 1
ATOM 693 N N . GLU A 1 88 ? -3.248 9.829 16.053 1.00 64.31 88 GLU A N 1
ATOM 694 C CA . GLU A 1 88 ? -4.344 8.845 15.920 1.00 64.31 88 GLU A CA 1
ATOM 695 C C . GLU A 1 88 ? -5.447 9.263 14.918 1.00 64.31 88 GLU A C 1
ATOM 697 O O . GLU A 1 88 ? -6.563 8.741 14.935 1.00 64.31 88 GLU A O 1
ATOM 702 N N . GLY A 1 89 ? -5.142 10.218 14.041 1.00 67.56 89 GLY A N 1
ATOM 703 C CA . GLY A 1 89 ? -6.053 10.788 13.065 1.00 67.56 89 GLY A CA 1
ATOM 704 C C . GLY A 1 89 ? -6.237 9.945 11.797 1.00 67.56 89 GLY A C 1
ATOM 705 O O . GLY A 1 89 ? -5.721 8.823 11.676 1.00 67.56 89 GLY A O 1
ATOM 706 N N . PRO A 1 90 ? -6.996 10.486 10.829 1.00 74.81 90 PRO A N 1
ATOM 707 C CA . PRO A 1 90 ? -7.125 9.886 9.513 1.00 74.81 90 PRO A CA 1
ATOM 708 C C . PRO A 1 90 ? -5.767 9.853 8.806 1.00 74.81 90 PRO A C 1
ATOM 710 O O . PRO A 1 90 ? -5.017 10.827 8.817 1.00 74.81 90 PRO A O 1
ATOM 713 N N . CYS A 1 91 ? -5.483 8.730 8.157 1.00 85.62 91 CYS A N 1
ATOM 714 C CA . CYS A 1 91 ? -4.280 8.513 7.364 1.00 85.62 91 CYS A CA 1
ATOM 715 C C . CYS A 1 91 ? -4.653 7.922 6.015 1.00 85.62 91 CYS A C 1
ATOM 717 O O . CYS A 1 91 ? -5.687 7.287 5.854 1.00 85.62 91 CYS A O 1
ATOM 719 N N . ASN A 1 92 ? -3.792 8.091 5.031 1.00 85.56 92 ASN A N 1
ATOM 720 C CA . ASN A 1 92 ? -3.944 7.507 3.717 1.00 85.56 92 ASN A CA 1
ATOM 721 C C . ASN A 1 92 ? -3.008 6.314 3.592 1.00 85.56 92 ASN A C 1
ATOM 723 O O . ASN A 1 92 ? -1.855 6.389 4.008 1.00 85.56 92 ASN A O 1
ATOM 727 N N . VAL A 1 93 ? -3.491 5.236 2.986 1.00 87.50 93 VAL A N 1
ATOM 728 C CA . VAL A 1 93 ? -2.628 4.187 2.438 1.00 87.50 93 VAL A CA 1
ATOM 729 C C . VAL A 1 93 ? -2.440 4.483 0.967 1.00 87.50 93 VAL A C 1
ATOM 731 O O . VAL A 1 93 ? -3.410 4.753 0.262 1.00 87.50 93 VAL A O 1
ATOM 734 N N . TYR A 1 94 ? -1.206 4.414 0.496 1.00 87.31 94 TYR A N 1
ATOM 735 C CA . TYR A 1 94 ? -0.896 4.560 -0.914 1.00 87.31 94 TYR A CA 1
ATOM 736 C C . TYR A 1 94 ? -0.025 3.407 -1.385 1.00 87.31 94 TYR A C 1
ATOM 738 O O . TYR A 1 94 ? 0.818 2.904 -0.645 1.00 87.31 94 TYR A O 1
ATOM 746 N N . ALA A 1 95 ? -0.236 2.996 -2.629 1.00 87.62 95 ALA A N 1
ATOM 747 C CA . ALA A 1 95 ? 0.565 1.985 -3.290 1.00 87.62 95 ALA A CA 1
ATOM 748 C C . ALA A 1 95 ? 0.995 2.488 -4.664 1.00 87.62 95 ALA A C 1
ATOM 750 O O . ALA A 1 95 ? 0.220 3.136 -5.367 1.00 87.62 95 ALA A O 1
ATOM 751 N N . TYR A 1 96 ? 2.223 2.182 -5.060 1.00 86.31 96 TYR A N 1
ATOM 752 C CA . TYR A 1 96 ? 2.743 2.526 -6.376 1.00 86.31 96 TYR A CA 1
ATOM 753 C C . TYR A 1 96 ? 3.638 1.421 -6.912 1.00 86.31 96 TYR A C 1
ATOM 755 O O . TYR A 1 96 ? 4.350 0.755 -6.159 1.00 86.31 96 TYR A O 1
ATOM 763 N N . ARG A 1 97 ? 3.615 1.226 -8.227 1.00 85.44 97 ARG A N 1
ATOM 764 C CA . ARG A 1 97 ? 4.542 0.310 -8.887 1.00 85.44 97 ARG A CA 1
ATOM 765 C C . ARG A 1 97 ? 5.913 0.968 -8.907 1.00 85.44 97 ARG A C 1
ATOM 767 O O . ARG A 1 97 ? 6.021 2.100 -9.359 1.00 85.44 97 ARG A O 1
ATOM 774 N N . ARG A 1 98 ? 6.949 0.295 -8.416 1.00 79.44 98 ARG A N 1
ATOM 775 C CA . ARG A 1 98 ? 8.326 0.768 -8.578 1.00 79.44 98 ARG A CA 1
ATOM 776 C C . ARG A 1 98 ? 8.710 0.601 -10.045 1.00 79.44 98 ARG A C 1
ATOM 778 O O . ARG A 1 98 ? 8.427 -0.443 -10.630 1.00 79.44 98 ARG A O 1
ATOM 785 N N . MET A 1 99 ? 9.332 1.613 -10.638 1.00 70.19 99 MET A N 1
ATOM 786 C CA . MET A 1 99 ? 10.048 1.403 -11.891 1.00 70.19 99 MET A CA 1
ATOM 787 C C . MET A 1 99 ? 11.346 0.669 -11.580 1.00 70.19 99 MET A C 1
ATOM 789 O O . MET A 1 99 ? 12.068 1.049 -10.656 1.00 70.19 99 MET A O 1
ATOM 793 N N . ASP A 1 100 ? 11.615 -0.401 -12.321 1.00 58.78 100 ASP A N 1
ATOM 794 C CA . ASP A 1 100 ? 12.873 -1.118 -12.198 1.00 58.78 100 ASP A CA 1
ATOM 795 C C . ASP A 1 100 ? 14.014 -0.146 -12.523 1.00 58.78 100 ASP A C 1
ATOM 797 O O . ASP A 1 100 ? 14.015 0.514 -13.564 1.00 58.78 100 ASP A O 1
ATOM 801 N N . ALA A 1 101 ? 15.004 -0.061 -11.632 1.00 50.91 101 ALA A N 1
ATOM 802 C CA . ALA A 1 101 ? 16.166 0.818 -11.793 1.00 50.91 101 ALA A CA 1
ATOM 803 C C . ALA A 1 101 ? 17.034 0.478 -13.028 1.00 50.91 101 ALA A C 1
ATOM 805 O O . ALA A 1 101 ? 17.987 1.194 -13.320 1.00 50.91 101 ALA A O 1
ATOM 806 N N . ASN A 1 102 ? 16.700 -0.595 -13.755 1.00 42.75 102 ASN A N 1
ATOM 807 C CA . ASN A 1 102 ? 17.418 -1.095 -14.928 1.00 42.75 102 ASN A CA 1
ATOM 808 C C . ASN A 1 102 ? 16.809 -0.680 -16.278 1.00 42.75 102 ASN A C 1
ATOM 810 O O . ASN A 1 102 ? 17.281 -1.138 -17.315 1.00 42.75 102 ASN A O 1
ATOM 814 N N . THR A 1 103 ? 15.782 0.168 -16.296 1.00 42.47 103 THR A N 1
ATOM 815 C CA . THR A 1 103 ? 15.259 0.765 -17.538 1.00 42.47 103 THR A CA 1
ATOM 816 C C . THR A 1 103 ? 15.631 2.244 -17.622 1.00 42.47 103 THR A C 1
ATOM 818 O O . THR A 1 103 ? 14.781 3.110 -17.433 1.00 42.47 103 THR A O 1
ATOM 821 N N . CYS A 1 104 ? 16.910 2.509 -17.895 1.00 38.41 104 CYS A N 1
ATOM 822 C CA . CYS A 1 104 ? 17.426 3.766 -18.442 1.00 38.41 104 CYS A CA 1
ATOM 823 C C . CYS A 1 104 ? 18.412 3.440 -19.564 1.00 38.41 104 CYS A C 1
ATOM 825 O O . CYS A 1 104 ? 19.280 2.568 -19.332 1.00 38.41 104 CYS A O 1
#